Protein AF-A0A254V086-F1 (afdb_monomer)

pLDDT: mean 80.78, std 16.6, range [35.5, 97.56]

Secondary structure (DSSP, 8-state):
-----GGGSEEEEEEPTT-HHHHHHHHHHTT-EEE--EEEEEEEETTEEEEEEEESSTTEEEEE--TTPPPGGGGGGSTTEEEE-EETTEEPEE-HHHHHHHHTTB-TTSBBPPPP---TT------TTHHHHHHHHHHHS-HHHHHHHHHHHHHHHHHHHT------

Mean predicted aligned error: 8.42 Å

Radius of gyration: 17.31 Å; Cα contacts (8 Å, |Δi|>4): 227; chains: 1; bounding box: 48×32×63 Å

Foldseek 3Di:
DDPPDVQFFKFKFFFDPPLVVQLVVQQVVLVKDKAFAWEWDWDQDPNDTDTDIATLAHRMIMTHHDVNGDGPVCSCVRPRTPGTDDDPPHGQGDDPVLVVLQVVQADPVSYGDDDPPDDVPPPPPLVPDPNSVLVVVSVPDDNVVNNVSVVVNSVVVVVVVPPPDDPD

Sequence (168 aa):
MTDQSPARAWHVAQFKPNSAAIARRNLARQKFEVFLPMIETTRRQAGKFVTRSTPLFPGYLFLRETPGSAHLGAVNGTQGITRLVALAGRPTPVSDAMIKALRARCDTQDQVQPLPDYAPGDAVTLTTGPFADFVATVERVDAERRVWLLLDFMGRETRIKATPDALI

Nearest PDB structures (foldseek):
  5ond-assembly1_A  TM=8.079E-01  e=1.763E-11  Escherichia coli
  5ond-assembly2_B  TM=8.188E-01  e=3.802E-11  Escherichia coli
  8pfj-assembly1_P  TM=8.602E-01  e=6.797E-09  Escherichia coli
  8pfg-assembly1_P  TM=7.655E-01  e=9.340E-10  Escherichia coli
  8pim-assembly1_P  TM=8.387E-01  e=1.776E-08  Escherichia coli

Solvent-accessible surface area (backbone atoms only — not comparable to full-atom values): 9796 Å² total; per-residue (Å²): 139,81,88,77,57,78,76,58,41,32,31,42,32,32,32,37,86,97,19,60,70,50,25,52,53,49,41,46,75,42,43,33,48,73,49,58,52,24,30,78,45,75,42,80,53,97,91,38,83,44,75,40,82,39,56,61,39,71,51,52,35,39,34,23,49,40,98,87,26,60,59,78,82,52,48,48,75,36,67,31,37,64,33,63,43,52,58,96,87,36,77,40,60,44,56,68,68,55,52,48,53,55,49,73,44,25,52,99,80,29,38,44,58,78,80,74,88,74,58,95,82,65,86,69,80,64,59,87,48,78,56,48,56,47,53,58,49,45,73,74,47,56,70,70,56,24,47,51,51,53,54,50,49,42,51,49,49,52,50,64,70,65,55,74,74,74,95,122

Structure (mmCIF, N/CA/C/O backbone):
data_AF-A0A254V086-F1
#
_entry.id   AF-A0A254V086-F1
#
loop_
_atom_site.group_PDB
_atom_site.id
_atom_site.type_symbol
_atom_site.label_atom_id
_atom_site.label_alt_id
_atom_site.label_comp_id
_atom_site.label_asym_id
_atom_site.label_entity_id
_atom_site.label_seq_id
_atom_site.pdbx_PDB_ins_code
_atom_site.Cartn_x
_atom_site.Cartn_y
_atom_site.Cartn_z
_atom_site.occupancy
_atom_site.B_iso_or_equiv
_atom_site.auth_seq_id
_atom_site.auth_comp_id
_atom_site.auth_asym_id
_atom_site.auth_atom_id
_atom_site.pdbx_PDB_model_num
ATOM 1 N N . MET A 1 1 ? 0.356 5.830 -28.299 1.00 35.50 1 MET A N 1
ATOM 2 C CA . MET A 1 1 ? 1.821 5.849 -28.099 1.00 35.50 1 MET A CA 1
ATOM 3 C C . MET A 1 1 ? 2.066 5.611 -26.614 1.00 35.50 1 MET A C 1
ATOM 5 O O . MET A 1 1 ? 2.135 6.554 -25.841 1.00 35.50 1 MET A O 1
ATOM 9 N N . THR A 1 2 ? 2.008 4.348 -26.189 1.00 38.91 2 THR A N 1
ATOM 10 C CA . THR A 1 2 ? 1.982 3.969 -24.768 1.00 38.91 2 THR A CA 1
ATOM 11 C C . THR A 1 2 ? 3.363 3.442 -24.403 1.00 38.91 2 THR A C 1
ATOM 13 O O . THR A 1 2 ? 3.665 2.277 -24.638 1.00 38.91 2 THR A O 1
ATOM 16 N N . ASP A 1 3 ? 4.223 4.323 -23.897 1.00 37.69 3 ASP A N 1
ATOM 17 C CA . ASP A 1 3 ? 5.534 3.958 -23.358 1.00 37.69 3 ASP A CA 1
ATOM 18 C C . ASP A 1 3 ? 5.327 3.173 -22.051 1.00 37.69 3 ASP A C 1
ATOM 20 O O . ASP A 1 3 ? 5.205 3.732 -20.965 1.00 37.69 3 ASP A O 1
ATOM 24 N N . GLN A 1 4 ? 5.165 1.855 -22.170 1.00 40.94 4 GLN A N 1
ATOM 25 C CA . GLN A 1 4 ? 5.045 0.918 -21.051 1.00 40.94 4 GLN A CA 1
ATOM 26 C C . GLN A 1 4 ? 6.405 0.263 -20.812 1.00 40.94 4 GLN A C 1
ATOM 28 O O . GLN A 1 4 ? 6.567 -0.948 -20.958 1.00 40.94 4 GLN A O 1
ATOM 33 N N . SER A 1 5 ? 7.404 1.070 -20.452 1.00 48.72 5 SER A N 1
ATOM 34 C CA . SER A 1 5 ? 8.624 0.523 -19.864 1.00 48.72 5 SER A CA 1
ATOM 35 C C . SER A 1 5 ? 8.286 -0.048 -18.476 1.00 48.72 5 SER A C 1
ATOM 37 O O . SER A 1 5 ? 7.808 0.700 -17.619 1.00 48.72 5 SER A O 1
ATOM 39 N N . PRO A 1 6 ? 8.543 -1.342 -18.193 1.00 54.19 6 PRO A N 1
ATOM 40 C CA . PRO A 1 6 ? 8.266 -1.946 -16.883 1.00 54.19 6 PRO A CA 1
ATOM 41 C C . PRO A 1 6 ? 9.015 -1.250 -15.731 1.00 54.19 6 PRO A C 1
ATOM 43 O O . PRO A 1 6 ? 8.568 -1.304 -14.591 1.00 54.19 6 PRO A O 1
ATOM 46 N N . ALA A 1 7 ? 10.087 -0.517 -16.049 1.00 53.47 7 ALA A N 1
ATOM 47 C CA . ALA A 1 7 ? 10.872 0.321 -15.141 1.00 53.47 7 ALA A CA 1
ATOM 48 C C . ALA A 1 7 ? 10.150 1.591 -14.634 1.00 53.47 7 ALA A C 1
ATOM 50 O O . ALA A 1 7 ? 10.761 2.453 -14.014 1.00 53.47 7 ALA A O 1
ATOM 51 N N . ARG A 1 8 ? 8.860 1.784 -14.941 1.00 72.25 8 ARG A N 1
ATOM 52 C CA . ARG A 1 8 ? 8.063 2.922 -14.433 1.00 72.25 8 ARG A CA 1
ATOM 53 C C . ARG A 1 8 ? 6.714 2.518 -13.849 1.00 72.25 8 ARG A C 1
ATOM 55 O O . ARG A 1 8 ? 5.962 3.384 -13.406 1.00 72.25 8 ARG A O 1
ATOM 62 N N . ALA A 1 9 ? 6.409 1.221 -13.836 1.00 87.31 9 ALA A N 1
ATOM 63 C CA . ALA A 1 9 ? 5.169 0.724 -13.262 1.00 87.31 9 ALA A CA 1
ATOM 64 C C . ALA A 1 9 ? 5.202 0.802 -11.729 1.00 87.31 9 ALA A C 1
ATOM 66 O O . ALA A 1 9 ? 6.256 0.682 -11.093 1.00 87.31 9 ALA A O 1
ATOM 67 N N . TRP A 1 10 ? 4.025 0.963 -11.132 1.00 92.12 10 TRP A N 1
ATOM 68 C CA . TRP A 1 10 ? 3.859 0.788 -9.698 1.00 92.12 10 TRP A CA 1
ATOM 69 C C . TRP A 1 10 ? 3.988 -0.680 -9.325 1.00 92.12 10 TRP A C 1
ATOM 71 O O . TRP A 1 10 ? 3.548 -1.552 -10.059 1.00 92.12 10 TRP A O 1
ATOM 81 N N . HIS A 1 11 ? 4.581 -0.952 -8.175 1.00 93.19 11 HIS A N 1
ATOM 82 C CA . HIS A 1 11 ? 4.762 -2.281 -7.614 1.00 93.19 11 HIS A CA 1
ATOM 83 C C . HIS A 1 11 ? 4.370 -2.259 -6.142 1.00 93.19 11 HIS A C 1
ATOM 85 O O . HIS A 1 11 ? 4.377 -1.206 -5.501 1.00 93.19 11 HIS A O 1
ATOM 91 N N . VAL A 1 12 ? 4.066 -3.430 -5.589 1.00 94.00 12 VAL A N 1
ATOM 92 C CA . VAL A 1 12 ? 3.758 -3.573 -4.164 1.00 94.00 12 VAL A CA 1
ATOM 93 C C . VAL A 1 12 ? 4.950 -4.168 -3.433 1.00 94.00 12 VAL A C 1
ATOM 95 O O . VAL A 1 12 ? 5.503 -5.181 -3.858 1.00 94.00 12 VAL A O 1
ATOM 98 N N . ALA A 1 13 ? 5.318 -3.583 -2.297 1.00 95.38 13 ALA A N 1
ATOM 99 C CA . ALA A 1 13 ? 6.240 -4.198 -1.352 1.00 95.38 13 ALA A CA 1
ATOM 100 C C . ALA A 1 13 ? 5.552 -4.467 -0.020 1.00 95.38 13 ALA A C 1
ATOM 102 O O . ALA A 1 13 ? 4.782 -3.654 0.491 1.00 95.38 13 ALA A O 1
ATOM 103 N N . GLN A 1 14 ? 5.878 -5.617 0.556 1.00 95.81 14 GLN A N 1
ATOM 104 C CA . GLN A 1 14 ? 5.508 -5.980 1.906 1.00 95.81 14 GLN A CA 1
ATOM 105 C C . GLN A 1 14 ? 6.556 -5.428 2.875 1.00 95.81 14 GLN A C 1
ATOM 107 O O . GLN A 1 14 ? 7.744 -5.726 2.735 1.00 95.81 14 GLN A O 1
ATOM 112 N N . PHE A 1 15 ? 6.136 -4.661 3.875 1.00 96.75 15 PHE A N 1
ATOM 113 C CA . PHE A 1 15 ? 6.997 -4.159 4.942 1.00 96.75 15 PHE A CA 1
ATOM 114 C C . PHE A 1 15 ? 6.824 -4.960 6.240 1.00 96.75 15 PHE A C 1
ATOM 116 O O . PHE A 1 15 ? 5.811 -5.625 6.467 1.00 96.75 15 PHE A O 1
ATOM 123 N N . LYS A 1 16 ? 7.835 -4.909 7.111 1.00 94.88 16 LYS A N 1
ATOM 124 C CA . LYS A 1 16 ? 7.835 -5.607 8.405 1.00 94.88 16 LYS A CA 1
ATOM 125 C C . LYS A 1 16 ? 6.814 -4.982 9.365 1.00 94.88 16 LYS A C 1
ATOM 127 O O . LYS A 1 16 ? 6.639 -3.761 9.335 1.00 94.88 16 LYS A O 1
ATOM 132 N N . PRO A 1 17 ? 6.188 -5.754 10.273 1.00 91.88 17 PRO A N 1
ATOM 133 C CA . PRO A 1 17 ? 5.290 -5.199 11.284 1.00 91.88 17 PRO A CA 1
ATOM 134 C C . PRO A 1 17 ? 5.888 -3.967 11.977 1.00 91.88 17 PRO A C 1
ATOM 136 O O . PRO A 1 17 ? 7.084 -3.925 12.272 1.00 91.88 17 PRO A O 1
ATOM 139 N N . ASN A 1 18 ? 5.066 -2.936 12.181 1.00 90.69 18 ASN A N 1
ATOM 140 C CA . ASN A 1 18 ? 5.451 -1.659 12.802 1.00 90.69 18 ASN A CA 1
ATOM 141 C C . ASN A 1 18 ? 6.593 -0.888 12.101 1.00 90.69 18 ASN A C 1
ATOM 143 O O . ASN A 1 18 ? 7.091 0.095 12.644 1.00 90.69 18 ASN A O 1
ATOM 147 N N . SER A 1 19 ? 7.002 -1.285 10.890 1.00 95.25 19 SER A N 1
ATOM 148 C CA . SER A 1 19 ? 8.144 -0.688 10.179 1.00 95.25 19 SER A CA 1
ATOM 149 C C . SER A 1 19 ? 7.747 0.233 9.024 1.00 95.25 19 SER A C 1
ATOM 151 O O . SER A 1 19 ? 8.625 0.691 8.300 1.00 95.25 19 SER A O 1
ATOM 153 N N . ALA A 1 20 ? 6.457 0.547 8.857 1.00 93.69 20 ALA A N 1
ATOM 154 C CA . ALA A 1 20 ? 5.938 1.350 7.744 1.00 93.69 20 ALA A CA 1
ATOM 155 C C . ALA A 1 20 ? 6.685 2.689 7.566 1.00 93.69 20 ALA A C 1
ATOM 157 O O . ALA A 1 20 ? 7.130 3.021 6.469 1.00 93.69 20 ALA A O 1
ATOM 158 N N . ALA A 1 21 ? 6.909 3.425 8.662 1.00 93.50 21 ALA A N 1
ATOM 159 C CA . ALA A 1 21 ? 7.617 4.706 8.631 1.00 93.50 21 ALA A CA 1
ATOM 160 C C . ALA A 1 21 ? 9.098 4.562 8.228 1.00 93.50 21 ALA A C 1
ATOM 162 O O . ALA A 1 21 ? 9.621 5.383 7.473 1.00 93.50 21 ALA A O 1
ATOM 163 N N . ILE A 1 22 ? 9.771 3.511 8.713 1.00 95.81 22 ILE A N 1
ATOM 164 C CA . ILE A 1 22 ? 11.174 3.217 8.388 1.00 95.81 22 ILE A CA 1
ATOM 165 C C . ILE A 1 22 ? 11.294 2.793 6.921 1.00 95.81 22 ILE A C 1
ATOM 167 O O . ILE A 1 22 ? 12.151 3.315 6.212 1.00 95.81 22 ILE A O 1
ATOM 171 N N . ALA A 1 23 ? 10.403 1.911 6.463 1.00 96.44 23 ALA A N 1
ATOM 172 C CA . ALA A 1 23 ? 10.328 1.451 5.082 1.00 96.44 23 ALA A CA 1
ATOM 173 C C . ALA A 1 23 ? 10.129 2.626 4.114 1.00 96.44 23 ALA A C 1
ATOM 175 O O . ALA A 1 23 ? 10.951 2.820 3.221 1.00 96.44 23 ALA A O 1
ATOM 176 N N . ARG A 1 24 ? 9.110 3.469 4.349 1.00 95.56 24 ARG A N 1
ATOM 177 C CA . ARG A 1 24 ? 8.840 4.668 3.538 1.00 95.56 24 ARG A CA 1
ATOM 178 C C . ARG A 1 24 ? 10.056 5.590 3.472 1.00 95.56 24 ARG A C 1
ATOM 180 O O . ARG A 1 24 ? 10.459 6.003 2.390 1.00 95.56 24 ARG A O 1
ATOM 187 N N . A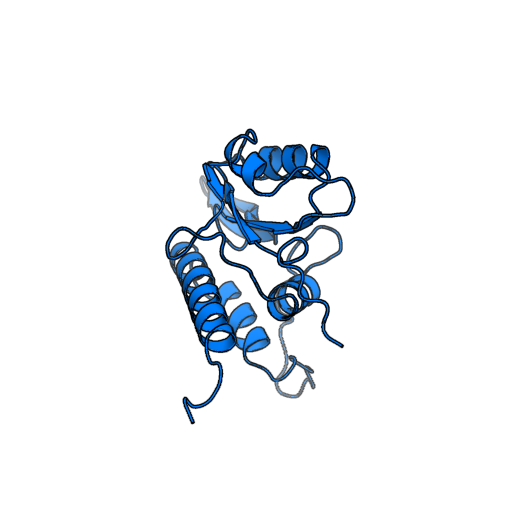RG A 1 25 ? 10.673 5.883 4.622 1.00 96.25 25 ARG A N 1
ATOM 188 C CA . ARG A 1 25 ? 11.856 6.754 4.702 1.00 96.25 25 ARG A CA 1
ATOM 189 C C . ARG A 1 25 ? 13.043 6.191 3.921 1.00 96.25 25 ARG A C 1
ATOM 191 O O . ARG A 1 25 ? 13.721 6.940 3.227 1.00 96.25 25 ARG A O 1
ATOM 198 N N . ASN A 1 26 ? 13.326 4.899 4.058 1.00 96.94 26 ASN A N 1
ATOM 199 C CA . ASN A 1 26 ? 14.488 4.283 3.422 1.00 96.94 26 ASN A CA 1
ATOM 200 C C . ASN A 1 26 ? 14.300 4.128 1.906 1.00 96.94 26 ASN A C 1
ATOM 202 O O . ASN A 1 26 ? 15.237 4.401 1.160 1.00 96.94 26 ASN A O 1
ATOM 206 N N . LEU A 1 27 ? 13.091 3.795 1.447 1.00 96.06 27 LEU A N 1
ATOM 207 C CA . LEU A 1 27 ? 12.757 3.792 0.020 1.00 96.06 27 LEU A CA 1
ATOM 208 C C . LEU A 1 27 ? 12.847 5.201 -0.589 1.00 96.06 27 LEU 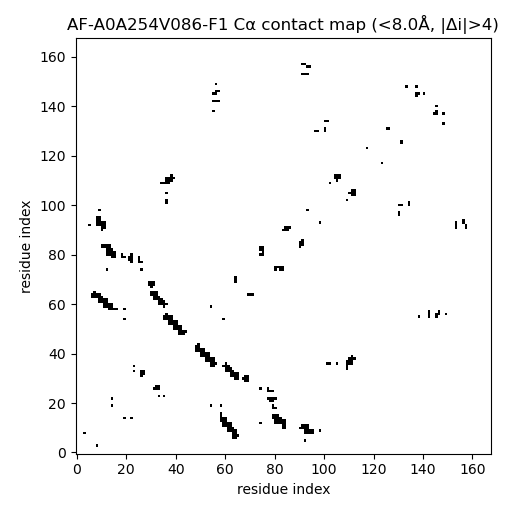A C 1
ATOM 210 O O . LEU A 1 27 ? 13.434 5.371 -1.654 1.00 96.06 27 LEU A O 1
ATOM 214 N N . ALA A 1 28 ? 12.369 6.227 0.122 1.00 93.88 28 ALA A N 1
ATOM 215 C CA . ALA A 1 28 ? 12.514 7.616 -0.316 1.00 93.88 28 ALA A CA 1
ATOM 216 C C . ALA A 1 28 ? 13.991 8.052 -0.411 1.00 93.88 28 ALA A C 1
ATOM 218 O O . ALA A 1 28 ? 14.373 8.743 -1.350 1.00 93.88 28 ALA A O 1
ATOM 219 N N . ARG A 1 29 ? 14.861 7.601 0.509 1.00 95.19 29 ARG A N 1
ATOM 220 C CA . ARG A 1 29 ? 16.323 7.830 0.427 1.00 95.19 29 ARG A CA 1
ATOM 221 C C . ARG A 1 29 ? 16.964 7.164 -0.789 1.00 95.19 29 ARG A C 1
ATOM 223 O O . ARG A 1 29 ? 17.936 7.683 -1.325 1.00 95.19 29 ARG A O 1
ATOM 230 N N . GLN A 1 30 ? 16.408 6.042 -1.234 1.00 94.56 30 GLN A N 1
ATOM 231 C CA . GLN A 1 30 ? 16.784 5.367 -2.479 1.00 94.56 30 GLN A CA 1
ATOM 232 C C . GLN A 1 30 ? 16.099 5.979 -3.716 1.00 94.56 30 GLN A C 1
ATOM 234 O O . GLN A 1 30 ? 16.233 5.451 -4.820 1.00 94.56 30 GLN A O 1
ATOM 239 N N . LYS A 1 31 ? 15.398 7.108 -3.533 1.00 94.75 31 LYS A N 1
ATOM 240 C CA . LYS A 1 31 ? 14.698 7.899 -4.553 1.00 94.75 31 LYS A CA 1
ATOM 241 C C . LYS A 1 31 ? 13.557 7.157 -5.253 1.00 94.75 31 LYS A C 1
ATOM 243 O O . LYS A 1 31 ? 13.146 7.551 -6.340 1.00 94.75 31 LYS A O 1
ATOM 248 N N . PHE A 1 32 ? 13.012 6.108 -4.642 1.00 94.94 32 PHE A N 1
ATOM 249 C CA . PHE A 1 32 ? 11.740 5.561 -5.103 1.00 94.94 32 PHE A CA 1
ATOM 250 C C . PHE A 1 32 ? 10.625 6.564 -4.836 1.00 94.94 32 PHE A C 1
ATOM 252 O O . PHE A 1 32 ? 10.595 7.210 -3.784 1.00 94.94 32 PHE A O 1
ATOM 259 N N . GLU A 1 33 ? 9.670 6.641 -5.756 1.00 94.56 33 GLU A N 1
ATOM 260 C CA . GLU A 1 33 ? 8.390 7.234 -5.413 1.00 94.56 33 GLU A CA 1
ATOM 261 C C . GLU A 1 33 ? 7.604 6.207 -4.610 1.00 94.56 33 GLU A C 1
ATOM 263 O O . GLU A 1 33 ? 7.442 5.067 -5.041 1.00 94.56 33 GLU A O 1
ATOM 268 N N . VAL A 1 34 ? 7.145 6.610 -3.430 1.00 95.12 34 VAL A N 1
ATOM 269 C CA . VAL A 1 34 ? 6.424 5.747 -2.499 1.00 95.12 34 VAL A CA 1
ATOM 270 C C . VAL A 1 34 ? 5.024 6.301 -2.313 1.00 95.12 34 VAL A C 1
ATOM 272 O O . VAL A 1 34 ? 4.842 7.508 -2.169 1.00 95.12 34 VAL A O 1
ATOM 275 N N . PHE A 1 35 ? 4.050 5.404 -2.285 1.00 95.69 35 PHE A N 1
ATOM 276 C CA . PHE A 1 35 ? 2.679 5.704 -1.919 1.00 95.69 35 PHE A CA 1
ATOM 277 C C . PHE A 1 35 ? 2.243 4.740 -0.819 1.00 95.69 35 PHE A 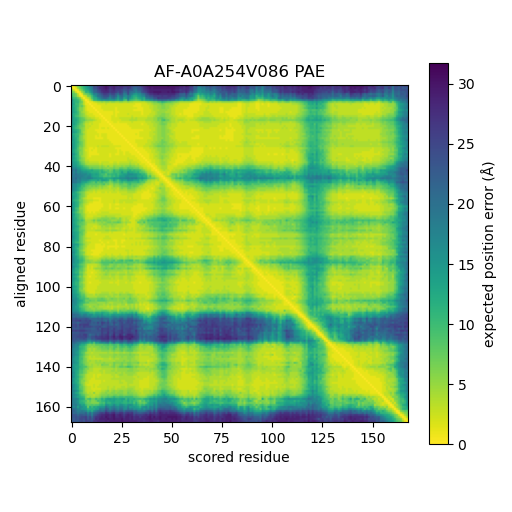C 1
ATOM 279 O O . PHE A 1 35 ? 2.265 3.518 -0.989 1.00 95.69 35 PHE A O 1
ATOM 286 N N . LEU A 1 36 ? 1.883 5.295 0.336 1.00 95.31 36 LEU A N 1
ATOM 287 C CA . LEU A 1 36 ? 1.424 4.530 1.490 1.00 95.31 36 LEU A CA 1
ATOM 288 C C . LEU A 1 36 ? 0.099 5.131 1.965 1.00 95.31 36 LEU A C 1
ATOM 290 O O . LEU A 1 36 ? 0.133 6.016 2.815 1.00 95.31 36 LEU A O 1
ATOM 294 N N . PRO A 1 37 ? -1.049 4.671 1.432 1.00 93.12 37 PRO A N 1
ATOM 295 C CA . PRO A 1 37 ? -2.342 5.175 1.866 1.00 93.12 37 PRO A CA 1
ATOM 296 C C . PRO A 1 37 ? -2.571 4.832 3.340 1.00 93.12 37 PRO A C 1
ATOM 298 O O . PRO A 1 37 ? -2.417 3.677 3.751 1.00 93.12 37 PRO A O 1
ATOM 301 N N . MET A 1 38 ? -2.943 5.834 4.126 1.00 92.44 38 MET A N 1
ATOM 302 C CA . MET A 1 38 ? -3.198 5.749 5.560 1.00 92.44 38 MET A CA 1
ATOM 303 C C . MET A 1 38 ? -4.675 6.029 5.847 1.00 92.44 38 MET A C 1
ATOM 305 O O . MET A 1 38 ? -5.287 6.850 5.185 1.00 92.44 38 MET A O 1
ATOM 309 N N . ILE A 1 39 ? -5.252 5.367 6.843 1.00 89.62 39 ILE A N 1
ATOM 310 C CA . ILE A 1 39 ? -6.613 5.586 7.341 1.00 89.62 39 ILE A CA 1
ATOM 311 C C . ILE A 1 39 ? -6.581 5.848 8.838 1.00 89.62 39 ILE A C 1
ATOM 313 O O . ILE A 1 39 ? -5.755 5.292 9.567 1.00 89.62 39 ILE A O 1
ATOM 317 N N . GLU A 1 40 ? -7.519 6.648 9.322 1.00 88.81 40 GLU A N 1
ATOM 318 C CA . GLU A 1 40 ? -7.768 6.722 10.753 1.00 88.81 40 GLU A CA 1
ATOM 319 C C . GLU A 1 40 ? -8.542 5.484 11.203 1.00 88.81 40 GLU A C 1
ATOM 321 O O . GLU A 1 40 ? -9.530 5.072 10.603 1.00 88.81 40 GLU A O 1
ATOM 326 N N . THR A 1 41 ? -8.063 4.833 12.255 1.00 83.00 41 THR A N 1
ATOM 327 C CA . THR A 1 41 ? -8.772 3.728 12.893 1.00 83.00 41 THR A CA 1
ATOM 328 C C . THR A 1 41 ? -8.907 4.033 14.371 1.00 83.00 41 THR A C 1
ATOM 330 O O . THR A 1 41 ? -7.912 4.148 15.093 1.00 83.00 41 THR A O 1
ATOM 333 N N . THR A 1 42 ? -10.148 4.135 14.834 1.00 83.12 42 THR A N 1
ATOM 334 C CA . THR A 1 42 ? -10.464 4.260 16.254 1.00 83.12 42 THR A CA 1
ATOM 335 C C . THR A 1 42 ? -10.556 2.870 16.867 1.00 83.12 42 THR A C 1
ATOM 337 O O . THR A 1 42 ? -11.378 2.046 16.471 1.00 83.12 42 THR A O 1
ATOM 340 N N . ARG A 1 43 ? -9.697 2.588 17.848 1.00 78.44 43 ARG A N 1
ATOM 341 C CA . ARG A 1 43 ? -9.752 1.351 18.637 1.00 78.44 43 ARG A CA 1
ATOM 342 C C . ARG A 1 43 ? -9.979 1.679 20.101 1.00 78.44 43 ARG A C 1
ATOM 344 O O . ARG A 1 43 ? -9.457 2.665 20.617 1.00 78.44 43 ARG A O 1
ATOM 351 N N . ARG A 1 44 ? -10.732 0.824 20.790 1.00 80.38 44 ARG A N 1
ATOM 352 C CA . ARG A 1 44 ? -10.872 0.904 22.244 1.00 80.38 44 ARG A CA 1
ATOM 353 C C . ARG A 1 44 ? -9.658 0.241 22.891 1.00 80.38 44 ARG A C 1
ATOM 355 O O . ARG A 1 44 ? -9.450 -0.957 22.731 1.00 80.38 44 ARG A O 1
ATOM 362 N N . GLN A 1 45 ? -8.859 1.016 23.613 1.00 79.19 45 GLN A N 1
ATOM 363 C CA . GLN A 1 45 ? -7.677 0.549 24.332 1.00 79.19 45 GLN A CA 1
ATOM 364 C C . GLN A 1 45 ? -7.787 0.985 25.796 1.00 79.19 45 GLN A C 1
ATOM 366 O O . GLN A 1 45 ? -7.932 2.171 26.080 1.00 79.19 45 GLN A O 1
ATOM 371 N N . ALA A 1 46 ? -7.743 0.023 26.726 1.00 80.31 46 ALA A N 1
ATOM 372 C CA . ALA A 1 46 ? -7.824 0.276 28.171 1.00 80.31 46 ALA A CA 1
ATOM 373 C C . ALA A 1 46 ? -9.004 1.193 28.574 1.00 80.31 46 ALA A C 1
ATOM 375 O O . ALA A 1 46 ? -8.850 2.146 29.333 1.00 80.31 46 ALA A O 1
ATOM 376 N N . GLY A 1 47 ? -10.188 0.945 28.003 1.00 85.88 47 GLY A N 1
ATOM 377 C CA . GLY A 1 47 ? -11.403 1.715 28.286 1.00 85.88 47 GLY A CA 1
ATOM 378 C C . GLY A 1 47 ? -11.518 3.063 27.563 1.00 85.88 47 GLY A C 1
ATOM 379 O O . GLY A 1 47 ? -12.620 3.602 27.522 1.00 85.88 47 GLY A O 1
ATOM 380 N N . LYS A 1 48 ? -10.450 3.566 26.931 1.00 84.81 48 LYS A N 1
ATOM 381 C CA . LYS A 1 48 ? -10.441 4.823 26.164 1.00 84.81 48 LYS A CA 1
ATOM 382 C C . LYS A 1 48 ? -10.510 4.551 24.659 1.00 84.81 48 LYS A C 1
ATOM 384 O O . LYS A 1 48 ? -9.948 3.569 24.175 1.00 84.81 48 LYS A O 1
ATOM 389 N N . PHE A 1 49 ? -11.185 5.419 23.911 1.00 86.12 49 PHE A N 1
ATOM 390 C CA . PHE A 1 49 ? -11.118 5.414 22.449 1.00 86.12 49 PHE A CA 1
ATOM 391 C C . PHE A 1 49 ? -9.836 6.119 22.010 1.00 86.12 49 PHE A C 1
ATOM 393 O O . PHE A 1 49 ? -9.582 7.254 22.404 1.00 86.12 49 PHE A O 1
ATOM 400 N N . VAL A 1 50 ? -9.013 5.427 21.226 1.00 86.06 50 VAL A N 1
ATOM 401 C CA . VAL A 1 50 ? -7.761 5.955 20.683 1.00 86.06 50 VAL A CA 1
ATOM 402 C C . VAL A 1 50 ? -7.846 5.884 19.166 1.00 86.06 50 VAL A C 1
ATOM 404 O O . VAL A 1 50 ? -7.909 4.793 18.595 1.00 86.06 50 VAL A O 1
ATOM 407 N N . THR A 1 51 ? -7.839 7.044 18.517 1.00 86.44 51 THR A N 1
ATOM 408 C CA . THR A 1 51 ? -7.720 7.157 17.061 1.00 86.44 51 THR A CA 1
ATOM 409 C C . THR A 1 51 ? -6.246 7.134 16.680 1.00 86.44 51 THR A C 1
ATOM 411 O O . THR A 1 51 ? -5.429 7.843 17.270 1.00 86.44 51 THR A O 1
ATOM 414 N N . ARG A 1 52 ? -5.881 6.268 15.732 1.00 87.94 52 ARG A N 1
ATOM 415 C CA . ARG A 1 52 ? -4.524 6.193 15.179 1.00 87.94 52 ARG A CA 1
ATOM 416 C C . ARG A 1 52 ? -4.582 6.145 13.662 1.00 87.94 52 ARG A C 1
ATOM 418 O O . ARG A 1 52 ? -5.401 5.419 13.107 1.00 87.94 52 ARG A O 1
ATOM 425 N N . SER A 1 53 ? -3.656 6.844 13.016 1.00 89.06 53 SER A N 1
ATOM 426 C CA . SER A 1 53 ? -3.399 6.676 11.588 1.00 89.06 53 SER A CA 1
ATOM 427 C C . SER A 1 53 ? -2.666 5.348 11.359 1.00 89.06 53 SER A C 1
ATOM 429 O O . SER A 1 53 ? -1.624 5.075 11.965 1.00 89.06 53 SER A O 1
ATOM 431 N N . THR A 1 54 ? -3.244 4.483 10.532 1.00 90.75 54 THR A N 1
ATOM 432 C CA . THR A 1 54 ? -2.725 3.150 10.203 1.00 90.75 54 THR A CA 1
ATOM 433 C C . THR A 1 54 ? -2.778 2.915 8.695 1.00 90.75 54 THR A C 1
ATOM 435 O O . THR A 1 54 ? -3.635 3.489 8.037 1.00 90.75 54 THR A O 1
ATOM 438 N N . PRO A 1 55 ? -1.897 2.086 8.113 1.00 93.31 55 PRO A N 1
ATOM 439 C CA . PRO A 1 55 ? -1.944 1.786 6.683 1.00 93.31 55 PRO A CA 1
ATOM 440 C C . PRO A 1 55 ? -3.295 1.205 6.244 1.00 93.31 55 PRO A C 1
ATOM 442 O O . PRO A 1 55 ? -3.792 0.268 6.874 1.00 93.31 55 PRO A O 1
ATOM 445 N N . LEU A 1 56 ? -3.841 1.704 5.131 1.00 92.06 56 LEU A N 1
ATOM 446 C CA . LEU A 1 56 ? -5.059 1.188 4.493 1.00 92.06 56 LEU A CA 1
ATOM 447 C C . LEU A 1 56 ? -4.908 -0.298 4.141 1.00 92.06 56 LEU A C 1
ATOM 449 O O . LEU A 1 56 ? -5.830 -1.082 4.357 1.00 92.06 56 LEU A O 1
ATOM 453 N N . PHE A 1 57 ? -3.723 -0.680 3.656 1.00 93.56 57 PHE A N 1
ATOM 454 C CA . PHE A 1 57 ? -3.326 -2.061 3.389 1.00 93.56 57 PHE A CA 1
ATOM 455 C C . PHE A 1 57 ? -2.246 -2.484 4.396 1.00 93.56 57 PHE A C 1
ATOM 457 O O . PHE A 1 57 ? -1.064 -2.178 4.210 1.00 93.56 57 PHE A O 1
ATOM 464 N N . PRO A 1 58 ? -2.613 -3.159 5.499 1.00 91.69 58 PRO A N 1
ATOM 465 C CA . PRO A 1 58 ? -1.662 -3.502 6.548 1.00 91.69 58 PRO A CA 1
ATOM 466 C C . PRO A 1 58 ? -0.506 -4.352 6.020 1.00 91.69 58 PRO A C 1
ATOM 468 O O . PRO A 1 58 ? -0.707 -5.415 5.443 1.00 91.69 58 PRO A O 1
ATOM 471 N N . GLY A 1 59 ? 0.721 -3.881 6.239 1.00 94.44 59 GLY A N 1
ATOM 472 C CA . GLY A 1 59 ? 1.929 -4.571 5.791 1.00 94.44 59 GLY A CA 1
ATOM 473 C C . GLY A 1 59 ? 2.311 -4.320 4.334 1.00 94.44 59 GLY A C 1
ATOM 474 O O . GLY A 1 59 ? 3.335 -4.855 3.926 1.00 94.44 59 GLY A O 1
ATOM 475 N N . TYR A 1 60 ? 1.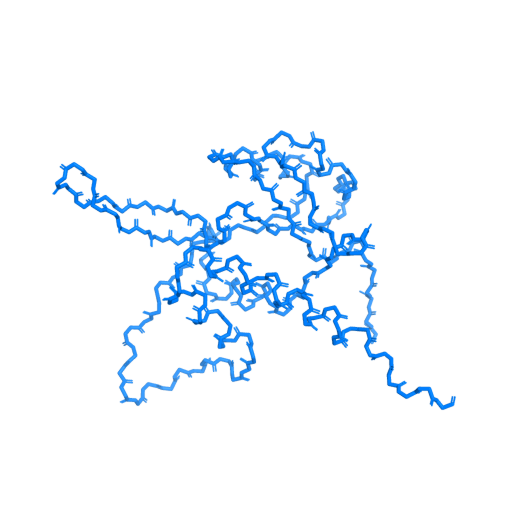563 -3.518 3.567 1.00 95.62 60 TYR A N 1
ATOM 476 C CA . TYR A 1 60 ? 1.840 -3.258 2.152 1.00 95.62 60 TYR A CA 1
ATOM 477 C C . TYR A 1 60 ? 1.956 -1.769 1.838 1.00 95.62 60 TYR A C 1
ATOM 479 O O . TYR A 1 60 ? 1.228 -0.936 2.371 1.00 95.62 60 TYR A O 1
ATOM 487 N N . LEU A 1 61 ? 2.879 -1.445 0.939 1.00 95.88 61 LEU A N 1
ATOM 488 C CA . LEU A 1 61 ? 3.036 -0.119 0.354 1.00 95.88 61 LEU A CA 1
ATOM 489 C C . LEU A 1 61 ? 3.222 -0.241 -1.154 1.00 95.88 61 LEU A C 1
ATOM 491 O O . LEU A 1 61 ? 3.622 -1.297 -1.653 1.00 95.88 61 LEU A O 1
ATOM 495 N N . PHE A 1 62 ? 2.974 0.852 -1.861 1.00 95.56 62 PHE A N 1
ATOM 496 C CA . PHE A 1 62 ? 3.205 0.952 -3.292 1.00 95.56 62 PHE A CA 1
ATOM 497 C C . PHE A 1 62 ? 4.480 1.746 -3.549 1.00 95.56 62 PHE A C 1
ATOM 499 O O . PHE A 1 62 ? 4.781 2.709 -2.840 1.00 95.56 62 PHE A O 1
ATOM 506 N N . LEU A 1 63 ? 5.232 1.355 -4.570 1.00 95.19 63 LEU A N 1
ATOM 507 C CA . LEU A 1 63 ? 6.410 2.090 -5.005 1.00 95.19 63 LEU A CA 1
ATOM 508 C C . LEU A 1 63 ? 6.586 2.033 -6.522 1.00 95.19 63 LEU A C 1
ATOM 510 O O . LEU A 1 63 ? 6.169 1.067 -7.156 1.00 95.19 63 LEU A O 1
ATOM 514 N N . ARG A 1 64 ? 7.243 3.037 -7.096 1.00 93.19 64 ARG A N 1
ATOM 515 C CA . ARG A 1 64 ? 7.736 2.989 -8.476 1.00 93.19 64 ARG A CA 1
ATOM 516 C C . ARG A 1 64 ? 9.151 3.537 -8.570 1.00 93.19 64 ARG A C 1
ATOM 518 O O . ARG A 1 64 ? 9.553 4.406 -7.792 1.00 93.19 64 ARG A O 1
ATOM 525 N N . GLU A 1 65 ? 9.899 3.003 -9.524 1.00 92.19 65 GLU A N 1
ATOM 526 C CA . GLU A 1 65 ? 11.194 3.553 -9.914 1.00 92.19 65 GLU A CA 1
ATOM 527 C C . GLU A 1 65 ? 11.016 4.965 -10.482 1.00 92.19 65 GLU A C 1
ATOM 529 O O . GLU A 1 65 ? 10.020 5.284 -11.137 1.00 92.19 65 GLU A O 1
ATOM 534 N N . THR A 1 66 ? 12.000 5.818 -10.218 1.00 89.25 66 THR A N 1
ATOM 535 C CA . THR A 1 66 ? 12.086 7.168 -10.779 1.00 89.25 66 THR A CA 1
ATOM 536 C C . THR A 1 66 ? 13.440 7.333 -11.469 1.00 89.25 66 THR A C 1
ATOM 538 O O . THR A 1 66 ? 14.364 6.558 -11.208 1.00 89.25 66 THR A O 1
ATOM 541 N N . PRO A 1 67 ? 13.611 8.320 -12.365 1.00 86.88 67 PRO A N 1
ATOM 542 C CA . PRO A 1 67 ? 14.923 8.602 -12.934 1.00 86.88 67 PRO A CA 1
ATOM 543 C C . PRO A 1 67 ? 15.974 8.828 -11.832 1.00 86.88 67 PRO A C 1
ATOM 545 O O . PRO A 1 67 ? 15.894 9.781 -11.060 1.00 86.88 67 PRO A O 1
ATOM 548 N N . GLY A 1 68 ? 16.965 7.935 -11.756 1.00 85.31 68 GLY A N 1
ATOM 549 C CA . GLY A 1 68 ? 18.025 7.978 -10.745 1.00 85.31 68 GLY A CA 1
ATOM 550 C C . GLY A 1 68 ? 17.705 7.277 -9.420 1.00 85.31 68 GLY A C 1
ATOM 551 O O . GLY A 1 68 ? 18.506 7.401 -8.489 1.00 85.31 68 GLY A O 1
ATOM 552 N N . SER A 1 69 ? 16.581 6.558 -9.313 1.00 87.75 69 SER A N 1
ATOM 553 C CA . SER A 1 69 ? 16.335 5.635 -8.200 1.00 87.75 69 SER A CA 1
ATOM 554 C C . SER A 1 69 ? 17.198 4.383 -8.297 1.00 87.75 69 SER A C 1
ATOM 556 O O . SER A 1 69 ? 17.706 4.032 -9.362 1.00 87.75 69 SER A O 1
ATOM 558 N N . ALA A 1 70 ? 17.340 3.680 -7.174 1.00 86.44 70 ALA A N 1
ATOM 559 C CA . ALA A 1 70 ? 17.835 2.309 -7.206 1.00 86.44 70 ALA A CA 1
ATOM 560 C C . ALA A 1 70 ? 16.896 1.407 -8.033 1.00 86.44 70 ALA A C 1
ATOM 562 O O . ALA A 1 70 ? 15.729 1.741 -8.251 1.00 86.44 70 ALA A O 1
ATOM 563 N N . HIS A 1 71 ? 17.404 0.253 -8.468 1.00 89.00 71 HIS A N 1
ATOM 564 C CA . HIS A 1 71 ? 16.604 -0.755 -9.164 1.00 89.00 71 HIS A CA 1
ATOM 565 C C . HIS A 1 71 ? 15.652 -1.492 -8.209 1.00 89.00 71 HIS A C 1
ATOM 567 O O . HIS A 1 71 ? 15.996 -1.726 -7.048 1.00 89.00 71 HIS A O 1
ATOM 573 N N . LEU A 1 72 ? 14.508 -1.966 -8.710 1.00 87.62 72 LEU A N 1
ATOM 574 C CA . LEU A 1 72 ? 13.503 -2.740 -7.965 1.00 87.62 72 LEU A CA 1
ATOM 575 C C . LEU A 1 72 ? 14.093 -3.948 -7.232 1.00 87.62 72 LEU A C 1
ATOM 577 O O . LEU A 1 72 ? 13.637 -4.290 -6.142 1.00 87.62 72 LEU A O 1
ATOM 581 N N . GLY A 1 73 ? 15.142 -4.568 -7.779 1.00 86.88 73 GLY A N 1
ATOM 582 C CA . GLY A 1 73 ? 15.853 -5.668 -7.119 1.00 86.88 73 GLY A CA 1
ATOM 583 C C . GLY A 1 73 ? 16.454 -5.296 -5.754 1.00 86.88 73 GLY A C 1
ATOM 584 O O . GLY A 1 73 ? 16.568 -6.154 -4.881 1.00 86.88 73 GLY A O 1
ATOM 585 N N . ALA A 1 74 ? 16.773 -4.017 -5.523 1.00 91.00 74 ALA A N 1
ATOM 586 C CA . ALA A 1 74 ? 17.318 -3.525 -4.257 1.00 91.00 74 ALA A CA 1
ATOM 587 C C . ALA A 1 74 ? 16.259 -3.381 -3.146 1.00 91.00 74 ALA A C 1
ATOM 589 O O . ALA A 1 74 ? 16.609 -3.291 -1.966 1.00 91.00 74 ALA A O 1
ATOM 590 N N . VAL A 1 75 ? 14.964 -3.404 -3.486 1.00 93.56 75 VAL A N 1
ATOM 591 C CA . VAL A 1 75 ? 13.861 -3.219 -2.526 1.00 93.56 75 VAL A CA 1
ATOM 592 C C . VAL A 1 75 ? 13.917 -4.260 -1.405 1.00 93.56 75 VAL A C 1
ATOM 594 O O . VAL A 1 75 ? 13.764 -3.908 -0.237 1.00 93.56 75 VAL A O 1
ATOM 597 N N . ASN A 1 76 ? 14.239 -5.516 -1.727 1.00 93.81 76 ASN A N 1
ATOM 598 C CA . ASN A 1 76 ? 14.355 -6.601 -0.742 1.00 93.81 76 ASN A CA 1
ATOM 599 C C . ASN A 1 76 ? 15.480 -6.379 0.284 1.00 93.81 76 ASN A C 1
ATOM 601 O O . ASN A 1 76 ? 15.379 -6.857 1.410 1.00 93.81 76 ASN A O 1
ATOM 605 N N . GLY A 1 77 ? 16.534 -5.640 -0.080 1.00 93.19 77 GLY A N 1
ATOM 606 C CA . GLY A 1 77 ? 17.632 -5.282 0.823 1.00 93.19 77 GLY A CA 1
ATOM 607 C C . GLY A 1 77 ? 17.339 -4.064 1.706 1.00 93.19 77 GLY A C 1
ATOM 608 O O . GLY A 1 77 ? 18.159 -3.689 2.544 1.00 93.19 77 GLY A O 1
ATOM 609 N N . THR A 1 78 ? 16.184 -3.419 1.536 1.00 95.69 78 THR A N 1
ATOM 610 C CA . THR A 1 78 ? 15.859 -2.173 2.235 1.00 95.69 78 THR A CA 1
ATOM 611 C C . THR A 1 78 ? 15.370 -2.442 3.654 1.00 95.69 78 THR A C 1
ATOM 613 O O . THR A 1 78 ? 14.404 -3.170 3.880 1.00 95.69 78 THR A O 1
ATOM 616 N N . GLN A 1 79 ? 15.994 -1.806 4.648 1.00 95.50 79 GLN A N 1
ATOM 617 C CA . GLN A 1 79 ? 15.572 -1.945 6.041 1.00 95.50 79 GLN A CA 1
ATOM 618 C C . GLN A 1 79 ? 14.112 -1.496 6.219 1.00 95.50 79 GLN A C 1
ATOM 620 O O . GLN A 1 79 ? 13.742 -0.376 5.867 1.00 95.50 79 GLN A O 1
ATOM 625 N N . GLY A 1 80 ? 13.305 -2.372 6.821 1.00 94.06 80 GLY A N 1
ATOM 626 C CA . GLY A 1 80 ? 11.865 -2.183 7.003 1.00 94.06 80 GLY A CA 1
ATOM 627 C C . GLY A 1 80 ? 11.023 -2.906 5.952 1.00 94.06 80 GLY A C 1
ATOM 628 O O . GLY A 1 80 ? 9.836 -3.102 6.189 1.00 94.06 80 GLY A O 1
ATOM 629 N N . ILE A 1 81 ? 11.624 -3.372 4.854 1.00 97.56 81 ILE A N 1
ATOM 630 C CA . ILE A 1 81 ? 10.978 -4.216 3.847 1.00 97.56 81 ILE A CA 1
ATOM 631 C C . ILE A 1 81 ? 11.161 -5.695 4.201 1.00 97.56 81 ILE A C 1
ATOM 633 O O . ILE A 1 81 ? 12.191 -6.110 4.734 1.00 97.56 81 ILE A O 1
ATOM 637 N N . THR A 1 82 ? 10.114 -6.475 3.956 1.00 96.06 82 THR A N 1
ATOM 638 C CA . THR A 1 82 ? 10.127 -7.939 4.002 1.00 96.06 82 THR A CA 1
ATOM 639 C C . THR A 1 82 ? 10.443 -8.486 2.618 1.00 96.06 82 THR A C 1
ATOM 641 O O . THR A 1 82 ? 11.358 -9.290 2.478 1.00 96.06 82 THR A O 1
ATOM 644 N N . ARG A 1 83 ? 9.684 -8.058 1.600 1.00 94.25 83 ARG A N 1
ATOM 645 C CA . ARG A 1 83 ? 9.876 -8.468 0.203 1.00 94.25 83 ARG A CA 1
ATOM 646 C C . ARG A 1 83 ? 9.075 -7.608 -0.768 1.00 94.25 83 ARG A C 1
ATOM 648 O O . ARG A 1 83 ? 8.019 -7.092 -0.413 1.00 94.25 83 ARG A O 1
ATOM 655 N N . LEU A 1 84 ? 9.527 -7.540 -2.010 1.00 93.75 84 LEU A N 1
ATOM 656 C CA . LEU A 1 84 ? 8.741 -7.115 -3.159 1.00 93.75 84 LEU A CA 1
ATOM 657 C C . LEU A 1 84 ? 7.721 -8.212 -3.508 1.00 93.75 84 LEU A C 1
ATOM 659 O O . LEU A 1 84 ? 8.053 -9.400 -3.506 1.00 93.75 84 LEU A O 1
ATOM 663 N N . VAL A 1 85 ? 6.473 -7.827 -3.770 1.00 91.44 85 VAL A N 1
ATOM 664 C CA . VAL A 1 85 ? 5.406 -8.764 -4.136 1.00 91.44 85 VAL A CA 1
ATOM 665 C C . VAL A 1 85 ? 5.604 -9.207 -5.581 1.00 91.44 85 VAL A C 1
ATOM 667 O O . VAL A 1 85 ? 5.685 -8.389 -6.498 1.00 91.44 85 VAL A O 1
ATOM 670 N N . ALA A 1 86 ? 5.671 -10.522 -5.769 1.00 87.62 86 ALA A N 1
ATOM 671 C CA . ALA A 1 86 ? 5.832 -11.150 -7.066 1.00 87.62 86 ALA A CA 1
ATOM 672 C C . ALA A 1 86 ? 4.833 -12.300 -7.227 1.00 87.62 86 ALA A C 1
ATOM 674 O O . ALA A 1 86 ? 4.744 -13.176 -6.364 1.00 87.62 86 ALA A O 1
ATOM 675 N N . LEU A 1 87 ? 4.110 -12.309 -8.344 1.00 80.56 87 LEU A N 1
ATOM 676 C CA . LEU A 1 87 ? 3.288 -13.427 -8.801 1.00 80.56 87 LEU A CA 1
ATOM 677 C C . LEU A 1 87 ? 4.065 -14.177 -9.890 1.00 80.56 87 LEU A C 1
ATOM 679 O O . LEU A 1 87 ? 4.687 -13.562 -10.754 1.00 80.56 87 LEU A O 1
ATOM 683 N N . ALA A 1 88 ? 4.061 -15.512 -9.832 1.00 79.69 88 ALA A N 1
ATOM 684 C CA . ALA A 1 88 ? 4.798 -16.371 -10.770 1.00 79.69 88 ALA A CA 1
ATOM 685 C C . ALA A 1 88 ? 6.290 -15.984 -10.936 1.00 79.69 88 ALA A C 1
ATOM 687 O O . ALA A 1 88 ? 6.849 -16.037 -12.029 1.00 79.69 88 ALA A O 1
ATOM 688 N N . GLY A 1 89 ? 6.935 -15.554 -9.844 1.00 79.06 89 GLY A N 1
ATOM 689 C CA . GLY A 1 89 ? 8.359 -15.199 -9.827 1.00 79.06 89 GLY A CA 1
ATOM 690 C C . GLY A 1 89 ? 8.707 -13.837 -10.436 1.00 79.06 89 GLY A C 1
ATOM 691 O O . GLY A 1 89 ? 9.886 -13.497 -10.496 1.00 79.06 89 GLY A O 1
ATOM 692 N N . ARG A 1 90 ? 7.720 -13.035 -10.861 1.00 80.31 90 ARG A N 1
ATOM 693 C CA . ARG A 1 90 ? 7.943 -11.693 -11.421 1.00 80.31 90 ARG A CA 1
ATOM 694 C C . ARG A 1 90 ? 7.293 -10.616 -10.552 1.00 80.31 90 ARG A C 1
ATOM 696 O O . ARG A 1 90 ? 6.142 -10.808 -10.153 1.00 80.31 90 ARG A O 1
ATOM 703 N N . PRO A 1 91 ? 7.984 -9.491 -10.274 1.00 84.12 91 PRO A N 1
ATOM 704 C CA . PRO A 1 91 ? 7.371 -8.336 -9.627 1.00 84.12 91 PRO A CA 1
ATOM 705 C C . PRO A 1 91 ? 6.076 -7.963 -10.336 1.00 84.12 91 PRO A C 1
ATOM 707 O O . PRO A 1 91 ? 6.053 -7.801 -11.557 1.00 84.12 91 PRO A O 1
ATOM 710 N N . THR A 1 92 ? 4.987 -7.903 -9.580 1.00 83.62 92 THR A N 1
ATOM 711 C CA . THR A 1 92 ? 3.665 -7.702 -10.171 1.00 83.62 92 THR A CA 1
ATOM 712 C C . THR A 1 92 ? 3.369 -6.213 -10.245 1.00 83.62 92 THR A C 1
ATOM 714 O O . THR A 1 92 ? 3.362 -5.560 -9.194 1.00 83.62 92 THR A O 1
ATOM 717 N N . PRO A 1 93 ? 3.155 -5.668 -11.456 1.00 87.44 93 PRO A N 1
ATOM 718 C CA . PRO A 1 93 ? 2.804 -4.273 -11.599 1.00 87.44 93 PRO A CA 1
ATOM 719 C C . PRO A 1 93 ? 1.398 -4.018 -11.047 1.00 87.44 93 PRO A C 1
ATOM 721 O O . PRO A 1 93 ? 0.550 -4.909 -11.010 1.00 87.44 93 PRO A O 1
ATOM 724 N N . VAL A 1 94 ? 1.179 -2.780 -10.633 1.00 88.12 94 VAL A N 1
ATOM 725 C CA . VAL A 1 94 ? -0.108 -2.211 -10.254 1.00 88.12 94 VAL A CA 1
ATOM 726 C C . VAL A 1 94 ? -0.427 -1.098 -11.239 1.00 88.12 94 VAL A C 1
ATOM 728 O O . VAL A 1 94 ? 0.447 -0.310 -11.612 1.00 88.12 94 VAL A O 1
ATOM 731 N N . SER A 1 95 ? -1.687 -1.004 -11.630 1.00 84.12 95 SER A N 1
ATOM 732 C CA . SER A 1 95 ? -2.162 -0.046 -12.610 1.00 84.12 95 SER A CA 1
ATOM 733 C C . SER A 1 95 ? -2.076 1.358 -12.047 1.00 84.12 95 SER A C 1
ATOM 735 O O . SER A 1 95 ? -2.587 1.655 -10.962 1.00 84.12 95 SER A O 1
ATOM 737 N N . ASP A 1 96 ? -1.526 2.270 -12.844 1.00 85.81 96 ASP A N 1
ATOM 738 C CA . ASP A 1 96 ? -1.587 3.699 -12.566 1.00 85.81 96 ASP A CA 1
ATOM 739 C C . ASP A 1 96 ? -3.021 4.185 -12.334 1.00 85.81 96 ASP A C 1
ATOM 741 O O . ASP A 1 96 ? -3.219 5.114 -11.558 1.00 85.81 96 ASP A O 1
ATOM 745 N N . ALA A 1 97 ? -4.031 3.569 -12.960 1.00 83.00 97 ALA A N 1
ATOM 746 C CA . ALA A 1 97 ? -5.430 3.930 -12.732 1.00 83.00 97 ALA A CA 1
ATOM 747 C C . ALA A 1 97 ? -5.880 3.605 -11.298 1.00 83.00 97 ALA A C 1
ATOM 749 O O . ALA A 1 97 ? -6.546 4.427 -10.672 1.00 83.00 97 ALA A O 1
ATOM 750 N N . MET A 1 98 ? -5.453 2.463 -10.748 1.00 84.06 98 MET A N 1
ATOM 751 C CA . MET A 1 98 ? -5.721 2.094 -9.356 1.00 84.06 98 MET A CA 1
ATOM 752 C C . MET A 1 98 ? -5.042 3.066 -8.394 1.00 84.06 98 MET A C 1
ATOM 754 O O . MET A 1 98 ? -5.680 3.577 -7.474 1.00 84.06 98 MET A O 1
ATOM 758 N N . ILE A 1 99 ? -3.756 3.351 -8.620 1.00 89.62 99 ILE A N 1
ATOM 759 C CA . ILE A 1 99 ? -3.001 4.279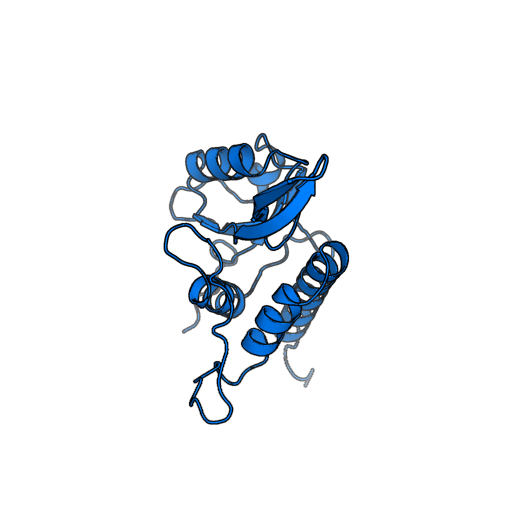 -7.772 1.00 89.62 99 ILE A CA 1
ATOM 760 C C . ILE A 1 99 ? -3.603 5.680 -7.844 1.00 89.62 99 ILE A C 1
ATOM 762 O O . ILE A 1 99 ? -3.761 6.321 -6.810 1.00 89.62 99 ILE A O 1
ATOM 766 N N . LYS A 1 100 ? -4.010 6.145 -9.030 1.00 87.38 100 LYS A N 1
ATOM 767 C CA . LYS A 1 100 ? -4.714 7.424 -9.196 1.00 87.38 100 LYS A CA 1
ATOM 768 C C . LYS A 1 100 ? -6.052 7.442 -8.462 1.00 87.38 100 LYS A C 1
ATOM 770 O O . LYS A 1 100 ? -6.330 8.426 -7.790 1.00 87.38 100 LYS A O 1
ATOM 775 N N . ALA A 1 101 ? -6.851 6.378 -8.546 1.00 84.12 101 ALA A N 1
ATOM 776 C CA . ALA A 1 101 ? -8.130 6.287 -7.840 1.00 84.12 101 ALA A CA 1
ATOM 777 C C . ALA A 1 101 ? -7.950 6.310 -6.312 1.00 84.12 101 ALA A C 1
ATOM 779 O O . ALA A 1 101 ? -8.679 7.017 -5.621 1.00 84.12 101 ALA A O 1
ATOM 780 N N . LEU A 1 102 ? -6.943 5.599 -5.789 1.00 87.12 102 LEU A N 1
ATOM 781 C CA . LEU A 1 102 ? -6.586 5.647 -4.367 1.00 87.12 102 LEU A CA 1
ATOM 782 C C . LEU A 1 102 ? -6.073 7.033 -3.958 1.00 87.12 102 LEU A C 1
ATOM 784 O O . LEU A 1 102 ? -6.526 7.582 -2.958 1.00 87.12 102 LEU A O 1
ATOM 788 N N . ARG A 1 103 ? -5.165 7.630 -4.742 1.00 88.19 103 ARG A N 1
ATOM 789 C CA . ARG A 1 103 ? -4.634 8.978 -4.487 1.00 88.19 103 ARG A CA 1
ATOM 790 C C . ARG A 1 103 ? -5.718 10.051 -4.545 1.00 88.19 103 ARG A C 1
ATOM 792 O O . ARG A 1 103 ? -5.658 10.978 -3.755 1.00 88.19 103 ARG A O 1
ATOM 799 N N . ALA A 1 104 ? -6.724 9.911 -5.408 1.00 86.19 104 ALA A N 1
ATOM 800 C CA . ALA A 1 104 ? -7.860 10.833 -5.477 1.00 86.19 104 ALA A CA 1
ATOM 801 C C . ALA A 1 104 ? -8.715 10.840 -4.195 1.00 86.19 104 ALA A C 1
ATOM 803 O O . ALA A 1 104 ? -9.477 11.777 -3.976 1.00 86.19 104 ALA A O 1
ATOM 804 N N . ARG A 1 105 ? -8.594 9.806 -3.351 1.00 83.19 105 ARG A N 1
ATOM 805 C CA . ARG A 1 105 ? -9.209 9.736 -2.017 1.00 83.19 105 ARG A CA 1
ATOM 806 C C . ARG A 1 105 ? -8.279 10.157 -0.887 1.00 83.19 105 ARG A C 1
ATOM 808 O O . ARG A 1 105 ? -8.725 10.245 0.252 1.00 83.19 105 ARG A O 1
ATOM 815 N N . CYS A 1 106 ? -7.003 10.372 -1.180 1.00 86.88 106 CYS A N 1
ATOM 816 C CA . CYS A 1 106 ? -6.015 10.769 -0.194 1.00 86.88 106 CYS A CA 1
ATOM 817 C C . CYS A 1 106 ? -5.765 12.276 -0.262 1.00 86.88 106 CYS A C 1
ATOM 819 O O . CYS A 1 106 ? -5.885 12.895 -1.318 1.00 86.88 106 CYS A O 1
ATOM 821 N N . ASP A 1 107 ? -5.361 12.857 0.860 1.00 86.38 107 ASP A N 1
ATOM 822 C CA . ASP A 1 107 ? -4.754 14.183 0.871 1.00 86.38 107 ASP A CA 1
ATOM 823 C C . ASP A 1 107 ? -3.273 14.140 0.441 1.00 86.38 107 ASP A C 1
ATOM 825 O O . ASP A 1 107 ? -2.734 13.117 0.004 1.00 86.38 107 ASP A O 1
ATOM 829 N N . THR A 1 108 ? -2.584 15.273 0.579 1.00 83.12 108 THR A N 1
ATOM 830 C CA . THR A 1 108 ? -1.156 15.414 0.256 1.00 83.12 108 THR A CA 1
ATOM 831 C C . THR A 1 108 ? -0.225 14.610 1.170 1.00 83.12 108 THR A C 1
ATOM 833 O O . THR A 1 108 ? 0.964 14.498 0.869 1.00 83.12 108 THR A O 1
ATOM 836 N N . GLN A 1 109 ? -0.732 14.045 2.269 1.00 84.19 109 GLN A N 1
ATOM 837 C CA . GLN A 1 109 ? 0.011 13.214 3.219 1.00 84.19 109 GLN A CA 1
ATOM 838 C C . GLN A 1 109 ? -0.275 11.713 3.046 1.00 84.19 109 GLN A C 1
ATOM 840 O O . GLN A 1 109 ? 0.127 10.918 3.901 1.00 84.19 109 GLN A O 1
ATOM 845 N N . ASP A 1 110 ? -0.923 11.328 1.942 1.00 88.75 110 ASP A N 1
ATOM 846 C CA . ASP A 1 110 ? -1.439 9.982 1.677 1.00 88.75 110 ASP A CA 1
ATOM 847 C C . ASP A 1 110 ? -2.507 9.530 2.703 1.00 88.75 110 ASP A C 1
ATOM 849 O O . ASP A 1 110 ? -2.756 8.333 2.858 1.00 88.75 110 ASP A O 1
ATOM 853 N N . GLN A 1 111 ? -3.155 10.457 3.417 1.00 88.69 111 GLN A N 1
ATOM 854 C CA . GLN A 1 111 ? -4.221 10.138 4.365 1.00 88.69 111 GLN A CA 1
ATOM 855 C C . GLN A 1 111 ? -5.567 10.104 3.633 1.00 88.69 111 GLN A C 1
ATOM 857 O O . GLN A 1 111 ? -6.026 11.101 3.073 1.00 88.69 111 GLN A O 1
ATOM 862 N N . VAL A 1 112 ? -6.196 8.929 3.635 1.00 85.38 112 VAL A N 1
ATOM 863 C CA . VAL A 1 112 ? -7.519 8.676 3.068 1.00 85.38 112 VAL A CA 1
ATOM 864 C C . VAL A 1 112 ? -8.540 9.499 3.836 1.00 85.38 112 VAL A C 1
ATOM 866 O O . VAL A 1 112 ? -8.633 9.409 5.066 1.00 85.38 112 VAL A O 1
ATOM 869 N N . GLN A 1 113 ? -9.291 10.296 3.086 1.00 82.56 113 GLN A N 1
ATOM 870 C CA . GLN A 1 113 ? -10.384 11.094 3.607 1.00 82.56 113 GLN A CA 1
ATOM 871 C C . GLN A 1 113 ? -11.610 10.201 3.815 1.00 82.56 113 GLN A C 1
ATOM 873 O O . GLN A 1 113 ? -11.900 9.379 2.939 1.00 82.56 113 GLN A O 1
ATOM 878 N N . PRO A 1 114 ? -12.340 10.353 4.935 1.00 68.56 114 PRO A N 1
ATOM 879 C CA . PRO A 1 114 ? -13.599 9.653 5.134 1.00 68.56 114 PRO A CA 1
ATOM 880 C C . PRO A 1 114 ? -14.524 9.887 3.942 1.00 68.56 114 PRO A C 1
ATOM 882 O O . PRO A 1 114 ? -14.599 11.001 3.416 1.00 68.56 114 PRO A O 1
ATOM 885 N N . LEU A 1 115 ? -15.246 8.845 3.527 1.00 64.94 115 LEU A N 1
ATOM 886 C CA . LEU A 1 115 ? -16.392 9.021 2.643 1.00 64.94 115 LEU A CA 1
ATOM 887 C C . LEU A 1 115 ? -17.299 10.103 3.254 1.00 64.94 115 LEU A C 1
ATOM 889 O O . LEU A 1 115 ? -17.697 9.952 4.410 1.00 64.94 115 LEU A O 1
ATOM 893 N N . PRO A 1 116 ? -17.611 11.185 2.520 1.00 56.69 116 PRO A N 1
ATOM 894 C CA . PRO A 1 116 ? -18.645 12.111 2.944 1.00 56.69 116 PRO A CA 1
ATOM 895 C C . PRO A 1 116 ? -19.929 11.329 3.232 1.00 56.69 116 PRO A C 1
ATOM 897 O O . PRO A 1 116 ? -20.257 10.392 2.496 1.00 56.69 116 PRO A O 1
ATOM 900 N N . ASP A 1 117 ? -20.656 11.710 4.282 1.00 50.22 117 ASP A N 1
ATOM 901 C CA . ASP A 1 117 ? -22.031 11.258 4.481 1.00 50.22 117 ASP A CA 1
ATOM 902 C C . ASP A 1 117 ? -22.867 11.806 3.321 1.00 50.22 117 ASP A C 1
ATOM 904 O O . ASP A 1 117 ? -23.318 12.948 3.336 1.00 50.22 117 ASP A O 1
ATOM 908 N N . TYR A 1 118 ? -23.001 11.018 2.257 1.00 49.09 118 TYR A N 1
ATOM 909 C CA . TYR A 1 118 ? -23.765 11.425 1.089 1.00 49.09 118 TYR A CA 1
ATOM 910 C C . TYR A 1 118 ? -25.256 11.361 1.409 1.00 49.09 118 TYR A C 1
ATOM 912 O O . TYR A 1 118 ? -25.784 10.301 1.761 1.00 49.09 118 TYR A O 1
ATOM 920 N N . ALA A 1 119 ? -25.945 12.491 1.254 1.00 41.44 119 ALA A N 1
ATOM 921 C CA . ALA A 1 119 ? -27.397 12.515 1.279 1.00 41.44 119 ALA A CA 1
ATOM 922 C C . ALA A 1 119 ? -27.948 11.874 -0.013 1.00 41.44 119 ALA A C 1
ATOM 924 O O . ALA A 1 119 ? -27.329 11.992 -1.078 1.00 41.44 119 ALA A O 1
ATOM 925 N N . PRO A 1 120 ? -29.118 11.207 0.027 1.00 37.69 120 PRO A N 1
ATOM 926 C CA . PRO A 1 120 ? -29.785 10.750 -1.187 1.00 37.69 120 PRO A CA 1
ATOM 927 C C . PRO A 1 120 ? -30.050 11.948 -2.114 1.00 37.69 120 PRO A C 1
ATOM 929 O O . PRO A 1 120 ? -30.863 12.808 -1.787 1.00 37.69 120 PRO A O 1
ATOM 932 N N . GLY A 1 121 ? -29.356 12.016 -3.254 1.00 49.84 121 GLY A N 1
ATOM 933 C CA . GLY A 1 121 ? -29.498 13.100 -4.235 1.00 49.84 121 GLY A CA 1
ATOM 934 C C . GLY A 1 1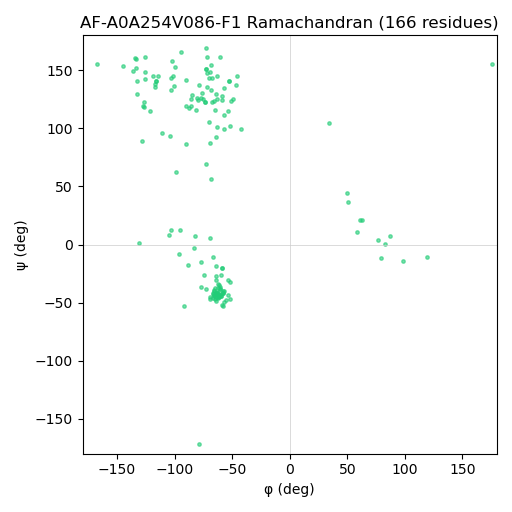21 ? -28.230 13.912 -4.502 1.00 49.84 121 GLY A C 1
ATOM 935 O O . GLY A 1 121 ? -28.204 14.648 -5.487 1.00 49.84 121 GLY A O 1
ATOM 936 N N . ASP A 1 122 ? -27.167 13.746 -3.708 1.00 47.25 122 ASP A N 1
ATOM 937 C CA . ASP A 1 122 ? -25.875 14.337 -4.054 1.00 47.25 122 ASP A CA 1
ATOM 938 C C . ASP A 1 122 ? -25.334 13.684 -5.329 1.00 47.25 122 ASP A C 1
ATOM 940 O O . ASP A 1 122 ? -25.163 12.463 -5.411 1.00 47.25 122 ASP A O 1
ATOM 944 N N . ALA A 1 123 ? -25.048 14.511 -6.336 1.00 41.09 123 ALA A N 1
ATOM 945 C CA . ALA A 1 123 ? -24.357 14.111 -7.554 1.00 41.09 123 ALA A CA 1
ATOM 946 C C . ALA A 1 123 ? -22.881 13.869 -7.229 1.00 41.09 123 ALA A C 1
ATOM 948 O O . ALA A 1 123 ? -21.984 14.626 -7.603 1.00 41.09 123 ALA A O 1
ATOM 949 N N . VAL A 1 124 ? -22.622 12.803 -6.481 1.00 47.41 124 VAL A N 1
ATOM 950 C CA . VAL A 1 124 ? -21.276 12.297 -6.314 1.00 47.41 124 VAL A CA 1
ATOM 951 C C . VAL A 1 124 ? -20.903 11.707 -7.653 1.00 47.41 124 VAL A C 1
ATOM 953 O O . VAL A 1 124 ? -21.345 10.618 -8.019 1.00 47.41 124 VAL A O 1
ATOM 956 N N . THR A 1 125 ? -20.054 12.407 -8.389 1.00 44.19 125 THR A N 1
ATOM 957 C CA . THR A 1 125 ? -19.294 11.832 -9.496 1.00 44.19 125 THR A CA 1
ATOM 958 C C . THR A 1 125 ? -18.268 10.847 -8.915 1.00 44.19 125 THR A C 1
ATOM 960 O O . THR A 1 125 ? -17.059 10.998 -9.075 1.00 44.19 125 THR A O 1
ATOM 963 N N . LEU A 1 126 ? -18.745 9.854 -8.158 1.00 48.56 126 LEU A N 1
ATOM 964 C CA . LEU A 1 126 ? -18.056 8.616 -7.851 1.00 48.56 126 LEU A CA 1
ATOM 965 C C . LEU A 1 126 ? -17.757 8.026 -9.214 1.00 48.56 126 LEU A C 1
ATOM 967 O O . LEU A 1 126 ? -18.652 7.530 -9.885 1.00 48.56 126 LEU A O 1
ATOM 971 N N . THR A 1 127 ? -16.522 8.226 -9.651 1.00 49.94 127 THR A N 1
ATOM 972 C CA . THR A 1 127 ? -15.992 7.889 -10.964 1.00 49.94 127 THR A CA 1
ATOM 973 C C . THR A 1 127 ? -16.509 6.508 -11.359 1.00 49.94 127 THR A C 1
ATOM 975 O O . THR A 1 127 ? -16.029 5.510 -10.829 1.00 49.94 127 THR A O 1
ATOM 978 N N . THR A 1 128 ? -17.550 6.455 -12.195 1.00 52.25 128 THR A N 1
ATOM 979 C CA . THR A 1 128 ? -18.319 5.240 -12.473 1.00 52.25 128 THR A CA 1
ATOM 980 C C . THR A 1 128 ? -17.382 4.237 -13.117 1.00 52.25 128 THR A C 1
ATOM 982 O O . THR A 1 128 ? -16.998 4.374 -14.277 1.00 52.25 128 THR A O 1
ATOM 985 N N . GLY A 1 129 ? -16.905 3.283 -12.333 1.00 63.59 129 GLY A N 1
ATOM 986 C CA . GLY A 1 129 ? -15.841 2.414 -12.779 1.00 63.59 129 GLY A CA 1
ATOM 987 C C . GLY A 1 129 ? -15.374 1.470 -11.683 1.00 63.59 129 GLY A C 1
ATOM 988 O O . GLY A 1 129 ? -15.462 1.789 -10.496 1.00 63.59 129 GLY A O 1
ATOM 989 N N . PRO A 1 130 ? -14.801 0.324 -12.076 1.00 70.25 130 PRO A N 1
ATOM 990 C CA . PRO A 1 130 ? -14.465 -0.776 -11.170 1.00 70.25 130 PRO A CA 1
ATOM 991 C C . PRO A 1 130 ? -13.493 -0.387 -10.042 1.00 70.25 130 PRO A C 1
ATOM 993 O O . PRO A 1 130 ? -13.418 -1.070 -9.023 1.00 70.25 130 PRO A O 1
ATOM 996 N N . PHE A 1 131 ? -12.749 0.713 -10.198 1.00 76.81 131 PHE A N 1
ATOM 997 C CA . PHE A 1 131 ? -11.831 1.221 -9.178 1.00 76.81 131 PHE A CA 1
ATOM 998 C C . PHE A 1 131 ? -12.543 1.957 -8.040 1.00 76.81 131 PHE A C 1
ATOM 1000 O O . PHE A 1 131 ? -12.116 1.834 -6.896 1.00 76.81 131 PHE A O 1
ATOM 1007 N N . ALA A 1 132 ? -13.617 2.704 -8.318 1.00 75.25 132 ALA A N 1
ATOM 1008 C CA . ALA A 1 132 ? -14.368 3.395 -7.270 1.00 75.25 132 ALA A CA 1
ATOM 1009 C C . ALA A 1 132 ? -15.048 2.384 -6.338 1.00 75.25 132 ALA A C 1
ATOM 1011 O O . ALA A 1 132 ? -14.942 2.510 -5.117 1.00 75.25 132 ALA A O 1
ATOM 1012 N N . ASP A 1 133 ? -15.643 1.338 -6.917 1.00 78.12 133 ASP A N 1
ATOM 1013 C CA . ASP A 1 133 ? -16.230 0.224 -6.169 1.00 78.12 133 ASP A CA 1
ATOM 1014 C C . ASP A 1 133 ? -15.176 -0.525 -5.350 1.00 78.12 133 ASP A C 1
ATOM 1016 O O . ASP A 1 133 ? -15.411 -0.853 -4.185 1.00 78.12 133 ASP A O 1
ATOM 1020 N N . PHE A 1 134 ? -13.986 -0.755 -5.920 1.00 83.12 134 PHE A N 1
ATOM 1021 C CA . PHE A 1 134 ? -12.867 -1.361 -5.199 1.00 83.12 134 PHE A CA 1
ATOM 1022 C C . PHE A 1 134 ? -12.467 -0.533 -3.973 1.00 83.12 134 PHE A C 1
ATOM 1024 O O . PHE A 1 134 ? -12.414 -1.076 -2.870 1.00 83.12 134 PHE A O 1
ATOM 1031 N N . VAL A 1 135 ? -12.222 0.773 -4.136 1.00 82.12 135 VAL A N 1
ATOM 1032 C CA . VAL A 1 135 ? -11.790 1.639 -3.025 1.00 82.12 135 VAL A CA 1
ATOM 1033 C C . VAL A 1 135 ? -12.866 1.703 -1.939 1.00 82.12 135 VAL A C 1
ATOM 1035 O O . VAL A 1 135 ? -12.562 1.458 -0.771 1.00 82.12 135 VAL A O 1
ATOM 1038 N N . ALA A 1 136 ? -14.131 1.901 -2.322 1.00 80.56 136 ALA A N 1
ATOM 1039 C CA . ALA A 1 136 ? -15.250 1.907 -1.382 1.00 80.56 136 ALA A CA 1
ATOM 1040 C C . ALA A 1 136 ? -15.395 0.570 -0.632 1.00 80.56 136 ALA A C 1
ATOM 1042 O O . ALA A 1 136 ? -15.691 0.549 0.565 1.00 80.56 136 ALA A O 1
ATOM 1043 N N . THR A 1 137 ? -15.161 -0.556 -1.313 1.00 84.69 137 THR A N 1
ATOM 1044 C CA . THR A 1 137 ? -15.186 -1.885 -0.689 1.00 84.69 137 THR A CA 1
ATOM 1045 C C . THR A 1 137 ? -14.044 -2.043 0.312 1.00 84.69 137 THR A C 1
ATOM 1047 O O . THR A 1 137 ? -14.283 -2.489 1.434 1.00 84.69 137 THR A O 1
ATOM 1050 N N . VAL A 1 138 ? -12.819 -1.642 -0.050 1.00 86.12 138 VAL A N 1
ATOM 1051 C CA . VAL A 1 138 ? -11.637 -1.710 0.827 1.00 86.12 138 VAL A CA 1
ATOM 1052 C C . VAL A 1 138 ? -11.856 -0.915 2.118 1.00 86.12 138 VAL A C 1
ATOM 1054 O O . VAL A 1 138 ? -11.530 -1.412 3.195 1.00 86.12 138 VAL A O 1
ATOM 1057 N N . GLU A 1 139 ? -12.452 0.277 2.052 1.00 81.88 139 GLU A N 1
ATOM 1058 C CA . GLU A 1 139 ? -12.733 1.084 3.249 1.00 81.88 139 GLU A CA 1
ATOM 1059 C C . GLU A 1 139 ? -13.694 0.383 4.231 1.00 81.88 139 GLU A C 1
ATOM 1061 O O . GLU A 1 139 ? -13.516 0.475 5.448 1.00 81.88 139 GLU A O 1
ATOM 1066 N N . ARG A 1 140 ? -14.662 -0.390 3.716 1.00 83.25 140 ARG A N 1
ATOM 1067 C CA . ARG A 1 140 ? -15.744 -1.022 4.498 1.00 83.25 140 ARG A CA 1
ATOM 1068 C C . ARG A 1 140 ? -15.417 -2.401 5.071 1.00 83.25 140 ARG A C 1
ATOM 1070 O O . ARG A 1 140 ? -16.127 -2.869 5.958 1.00 83.25 140 ARG A O 1
ATOM 1077 N N . VAL A 1 141 ? -14.388 -3.076 4.564 1.00 85.25 141 VAL A N 1
ATOM 1078 C CA . VAL A 1 141 ? -13.996 -4.417 5.031 1.00 85.25 141 VAL A CA 1
ATOM 1079 C C . VAL A 1 141 ? -12.903 -4.364 6.104 1.00 85.25 141 VAL A C 1
ATOM 1081 O O . VAL A 1 141 ? -12.256 -3.337 6.301 1.00 85.25 141 VAL A O 1
ATOM 1084 N N . ASP A 1 142 ? -12.682 -5.474 6.810 1.00 88.25 142 ASP A N 1
ATOM 1085 C CA . ASP A 1 142 ? -11.606 -5.613 7.794 1.00 88.25 142 ASP A CA 1
ATOM 1086 C C . ASP A 1 142 ? -10.208 -5.734 7.156 1.00 88.25 142 ASP A C 1
ATOM 1088 O O . ASP A 1 142 ? -10.045 -5.934 5.953 1.00 88.25 142 ASP A O 1
ATOM 1092 N N . ALA A 1 143 ? -9.177 -5.638 7.997 1.00 85.88 143 ALA A N 1
ATOM 1093 C CA . ALA A 1 143 ? -7.771 -5.650 7.606 1.00 85.88 143 ALA A CA 1
ATOM 1094 C C . ALA A 1 143 ? -7.350 -6.849 6.738 1.00 85.88 143 ALA A C 1
ATOM 1096 O O . ALA A 1 143 ? -6.612 -6.656 5.772 1.00 85.88 143 ALA A O 1
ATOM 1097 N N . GLU A 1 144 ? -7.787 -8.067 7.068 1.00 88.25 144 GLU A N 1
ATOM 1098 C CA . GLU A 1 144 ? -7.396 -9.267 6.321 1.00 88.25 144 GLU A CA 1
ATOM 1099 C C . GLU A 1 144 ? -8.042 -9.242 4.941 1.00 88.25 144 GLU A C 1
ATOM 1101 O O . GLU A 1 144 ? -7.361 -9.403 3.924 1.00 88.25 144 GLU A O 1
ATOM 1106 N N . ARG A 1 145 ? -9.343 -8.936 4.886 1.00 89.25 145 ARG A N 1
ATOM 1107 C CA . ARG A 1 145 ? -10.077 -8.810 3.622 1.00 89.25 145 ARG A CA 1
ATOM 1108 C C . ARG A 1 145 ? -9.514 -7.714 2.717 1.00 89.25 145 ARG A C 1
ATOM 1110 O O . ARG A 1 145 ? -9.450 -7.926 1.509 1.00 89.25 145 ARG A O 1
ATOM 1117 N N . ARG A 1 146 ? -9.039 -6.585 3.259 1.00 90.81 146 ARG A N 1
ATOM 1118 C CA . ARG A 1 146 ? -8.375 -5.524 2.466 1.00 90.81 146 ARG A CA 1
ATOM 1119 C C . ARG A 1 146 ? -7.139 -6.030 1.731 1.00 90.81 146 ARG A C 1
ATOM 1121 O O . ARG A 1 146 ? -6.933 -5.686 0.569 1.00 90.81 146 ARG A O 1
ATOM 1128 N N . VAL A 1 147 ? -6.328 -6.854 2.396 1.00 89.62 147 VAL A N 1
ATOM 1129 C CA . VAL A 1 147 ? -5.141 -7.466 1.783 1.00 89.62 147 VAL A CA 1
ATOM 1130 C C . VAL A 1 147 ? -5.548 -8.441 0.681 1.00 89.62 147 VAL A C 1
ATOM 1132 O O . VAL A 1 147 ? -4.975 -8.398 -0.405 1.00 89.62 147 VAL A O 1
ATOM 1135 N N . TRP A 1 148 ? -6.557 -9.281 0.923 1.00 89.62 148 TRP A N 1
ATOM 1136 C CA . TRP A 1 148 ? -7.072 -10.196 -0.099 1.00 89.62 148 TRP A CA 1
ATOM 1137 C C . TRP A 1 148 ? -7.593 -9.458 -1.332 1.00 89.62 148 TRP A C 1
ATOM 1139 O O . TRP A 1 148 ? -7.255 -9.842 -2.448 1.00 89.62 148 TRP A O 1
ATOM 1149 N N . LEU A 1 149 ? -8.350 -8.375 -1.139 1.00 90.06 149 LEU A N 1
ATOM 1150 C CA . LEU A 1 149 ? -8.847 -7.536 -2.231 1.00 90.06 149 LEU A CA 1
ATOM 1151 C C . LEU A 1 149 ? -7.701 -6.937 -3.049 1.00 90.06 149 LEU A C 1
ATOM 1153 O O . LEU A 1 149 ? -7.751 -6.985 -4.274 1.00 90.06 149 LEU A O 1
ATOM 1157 N N . LEU A 1 150 ? -6.65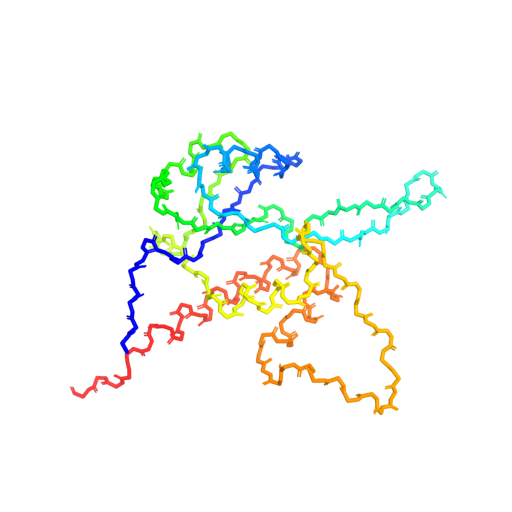5 -6.418 -2.396 1.00 89.69 150 LEU A N 1
ATOM 1158 C CA . LEU A 1 150 ? -5.459 -5.917 -3.080 1.00 89.69 150 LEU A CA 1
ATOM 1159 C C . LEU A 1 150 ? -4.823 -7.001 -3.964 1.00 89.69 150 LEU A C 1
ATOM 1161 O O . LEU A 1 150 ? -4.555 -6.754 -5.139 1.00 89.69 150 LEU A O 1
ATOM 1165 N N . LEU A 1 151 ? -4.606 -8.200 -3.417 1.00 87.94 151 LEU A N 1
ATOM 1166 C CA . LEU A 1 151 ? -3.983 -9.308 -4.147 1.00 87.94 151 LEU A CA 1
A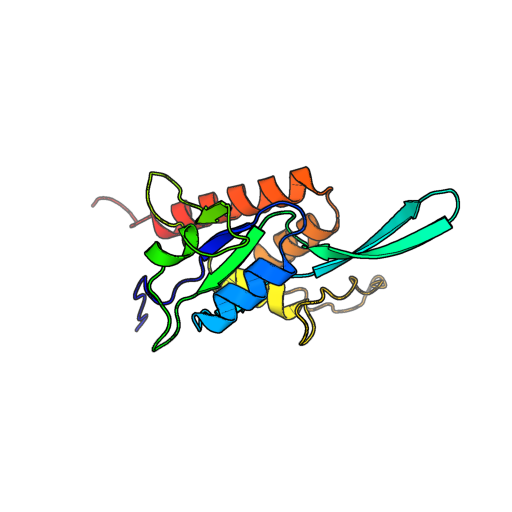TOM 1167 C C . LEU A 1 151 ? -4.862 -9.817 -5.301 1.00 87.94 151 LEU A C 1
ATOM 1169 O O . LEU A 1 151 ? -4.345 -10.068 -6.390 1.00 87.94 151 LEU A O 1
ATOM 1173 N N . ASP A 1 152 ? -6.177 -9.938 -5.091 1.00 87.06 152 ASP A N 1
ATOM 1174 C CA . ASP A 1 152 ? -7.133 -10.310 -6.142 1.00 87.06 152 ASP A CA 1
ATOM 1175 C C . ASP A 1 152 ? -7.138 -9.269 -7.266 1.00 87.06 152 ASP A C 1
ATOM 1177 O O . ASP A 1 152 ? -7.062 -9.622 -8.442 1.00 87.06 152 ASP A O 1
ATOM 1181 N N . PHE A 1 153 ? -7.132 -7.981 -6.913 1.00 84.44 153 PHE A N 1
ATOM 1182 C CA . PHE A 1 153 ? -7.103 -6.891 -7.882 1.00 84.44 153 PHE A CA 1
ATOM 1183 C C . PHE A 1 153 ? -5.824 -6.907 -8.730 1.00 84.44 153 PHE A C 1
ATOM 1185 O O . PHE A 1 153 ? -5.898 -6.839 -9.957 1.00 84.44 153 PHE A O 1
ATOM 1192 N N . MET A 1 154 ? -4.658 -7.094 -8.103 1.00 83.50 154 MET A N 1
ATOM 1193 C CA . MET A 1 154 ? -3.379 -7.255 -8.811 1.00 83.50 154 MET A CA 1
ATOM 1194 C C . MET A 1 154 ? -3.378 -8.477 -9.745 1.00 83.50 154 MET A C 1
ATOM 1196 O O . MET A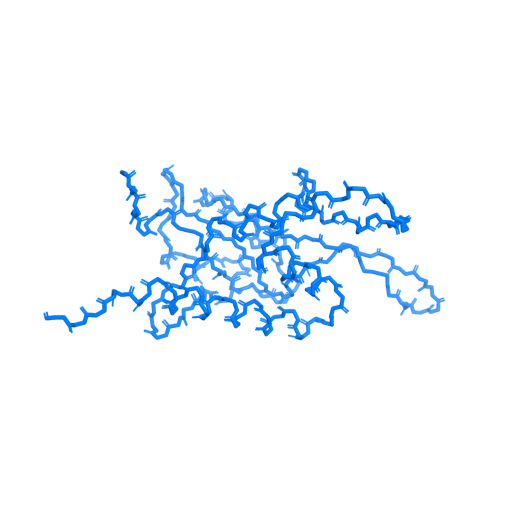 1 154 ? -2.844 -8.429 -10.858 1.00 83.50 154 MET A O 1
ATOM 1200 N N . GLY A 1 155 ? -3.999 -9.580 -9.315 1.00 80.38 155 GLY A N 1
ATOM 1201 C CA . GLY A 1 155 ? -4.164 -10.783 -10.128 1.00 80.38 155 GLY A CA 1
ATOM 1202 C C . GLY A 1 155 ? -5.091 -10.565 -11.327 1.00 80.38 155 GLY A C 1
ATOM 1203 O O . GLY A 1 155 ? -4.769 -10.991 -12.437 1.00 80.38 155 GLY A O 1
ATOM 1204 N N . ARG A 1 156 ? -6.218 -9.868 -11.131 1.00 78.31 156 ARG A N 1
ATOM 1205 C CA . ARG A 1 156 ? -7.154 -9.498 -12.205 1.00 78.31 156 ARG A CA 1
ATOM 1206 C C . ARG A 1 156 ? -6.512 -8.562 -13.214 1.00 78.31 156 ARG A C 1
ATOM 1208 O O . ARG A 1 156 ? -6.633 -8.812 -14.405 1.00 78.31 156 ARG A O 1
ATOM 1215 N N . GLU A 1 157 ? -5.799 -7.537 -12.766 1.00 71.69 157 GLU A N 1
ATOM 1216 C CA . GLU A 1 157 ? -5.086 -6.631 -13.666 1.00 71.69 157 GLU A CA 1
ATOM 1217 C C . GLU A 1 157 ? -4.041 -7.376 -14.499 1.00 71.69 157 GLU A C 1
ATOM 1219 O O . GLU A 1 157 ? -3.970 -7.186 -15.712 1.00 71.69 157 GLU A O 1
ATOM 1224 N N . THR A 1 158 ? -3.280 -8.283 -13.876 1.00 67.44 158 THR A N 1
ATOM 1225 C CA . THR A 1 158 ? -2.329 -9.131 -14.606 1.00 67.44 158 THR A CA 1
ATOM 1226 C C . THR A 1 158 ? -3.044 -9.954 -15.680 1.00 67.44 158 THR A C 1
ATOM 1228 O O . THR A 1 158 ? -2.552 -10.025 -16.800 1.00 67.44 158 THR A O 1
ATOM 1231 N N . ARG A 1 159 ? -4.224 -10.522 -15.384 1.00 66.38 159 ARG A N 1
ATOM 1232 C CA . ARG A 1 159 ? -5.049 -11.245 -16.373 1.00 66.38 159 ARG A CA 1
ATOM 1233 C C . ARG A 1 159 ? -5.555 -10.332 -17.494 1.00 66.38 159 ARG A C 1
ATOM 1235 O O . ARG A 1 159 ? -5.475 -10.729 -18.647 1.00 66.38 159 ARG A O 1
ATOM 1242 N N . ILE A 1 160 ? -6.005 -9.115 -17.175 1.00 67.62 160 ILE A N 1
ATOM 1243 C CA . ILE A 1 160 ? -6.464 -8.112 -18.156 1.00 67.62 160 ILE A CA 1
ATOM 1244 C C . ILE A 1 160 ? -5.311 -7.655 -19.064 1.00 67.62 160 ILE A C 1
ATOM 1246 O O . ILE A 1 160 ? -5.501 -7.446 -20.258 1.00 67.62 160 ILE A O 1
ATOM 1250 N N . LYS A 1 161 ? -4.094 -7.519 -18.524 1.00 60.34 161 LYS A N 1
ATOM 1251 C CA . LYS A 1 161 ? -2.893 -7.194 -19.309 1.00 60.34 161 LYS A CA 1
ATOM 1252 C C . LYS A 1 161 ? -2.389 -8.392 -20.124 1.00 60.34 161 LYS A C 1
ATOM 1254 O O . LYS A 1 161 ? -1.732 -8.196 -21.141 1.00 60.34 161 LYS A O 1
ATOM 1259 N N . ALA A 1 162 ? -2.674 -9.613 -19.671 1.00 60.47 162 ALA A N 1
ATOM 1260 C CA . ALA A 1 162 ? -2.248 -10.869 -20.284 1.00 60.47 162 ALA A CA 1
ATOM 1261 C C . ALA A 1 162 ? -3.286 -11.497 -21.227 1.00 60.47 162 ALA A C 1
ATOM 1263 O O . ALA A 1 162 ? -3.096 -12.641 -21.627 1.00 60.47 162 ALA A O 1
ATOM 1264 N N . THR A 1 163 ? -4.340 -10.777 -21.614 1.00 48.56 163 THR A N 1
ATOM 1265 C CA . THR A 1 163 ? -5.103 -11.070 -22.834 1.00 48.56 163 THR A CA 1
ATOM 1266 C C . THR A 1 163 ? -4.487 -10.303 -24.006 1.00 48.56 163 THR A C 1
ATOM 1268 O O . THR A 1 163 ? -4.931 -9.192 -24.299 1.00 48.56 163 THR A O 1
ATOM 1271 N N . PRO A 1 164 ? -3.462 -10.838 -24.699 1.00 50.47 164 PRO A N 1
ATOM 1272 C CA . PRO A 1 164 ? -3.426 -10.643 -26.132 1.00 50.47 164 PRO A CA 1
ATOM 1273 C C . PRO A 1 164 ? -4.659 -11.382 -26.658 1.00 50.47 164 PRO A C 1
ATOM 1275 O O . PRO A 1 164 ? -4.824 -12.580 -26.423 1.00 50.47 164 PRO A O 1
ATOM 1278 N N . ASP A 1 165 ? -5.589 -10.630 -27.230 1.00 53.59 165 ASP A N 1
ATOM 1279 C CA . ASP A 1 165 ? -6.761 -11.170 -27.908 1.00 53.59 165 ASP A CA 1
ATOM 1280 C C . ASP A 1 165 ? -6.352 -12.323 -28.833 1.00 53.59 165 ASP A C 1
ATOM 1282 O O . ASP A 1 165 ? -5.258 -12.285 -29.392 1.00 53.59 165 ASP A O 1
ATOM 1286 N N . ALA A 1 166 ? -7.227 -13.321 -28.941 1.00 47.12 166 ALA A N 1
ATOM 1287 C CA . ALA A 1 166 ? -7.291 -14.278 -30.037 1.00 47.12 166 ALA A CA 1
ATOM 1288 C C . ALA A 1 166 ? -5.942 -14.672 -30.674 1.00 47.12 166 ALA A C 1
ATOM 1290 O O . ALA A 1 166 ? -5.388 -13.982 -31.529 1.00 47.12 166 ALA A O 1
ATOM 1291 N N . LEU A 1 167 ? -5.477 -15.877 -30.338 1.00 41.62 167 LEU A N 1
ATOM 1292 C CA . LEU A 1 167 ? -4.734 -16.681 -31.304 1.00 41.62 167 LEU A CA 1
ATOM 1293 C C . LEU A 1 167 ? -5.588 -16.755 -32.584 1.00 41.62 167 LEU A C 1
ATOM 1295 O O . LEU A 1 167 ? -6.586 -17.477 -32.607 1.00 41.62 167 LEU A O 1
ATOM 1299 N N . ILE A 1 168 ? -5.235 -15.959 -33.593 1.00 38.25 168 ILE A N 1
ATOM 1300 C CA . ILE A 1 168 ? -5.615 -16.173 -34.991 1.00 38.25 168 ILE A CA 1
ATOM 1301 C C . ILE A 1 168 ? -4.403 -16.791 -35.676 1.00 38.25 168 ILE A C 1
ATOM 1303 O O . ILE A 1 168 ? -3.291 -16.244 -35.483 1.00 38.25 168 ILE A O 1
#